Protein AF-A0AAD7CHC2-F1 (afdb_monomer_lite)

Foldseek 3Di:
DDPCPVVVVVVVVVVVVVVVCVVCVVVVVVVVVVVVVVVVVVVVVVVVVVCVVVVPCVVVLVVQVVVCVVP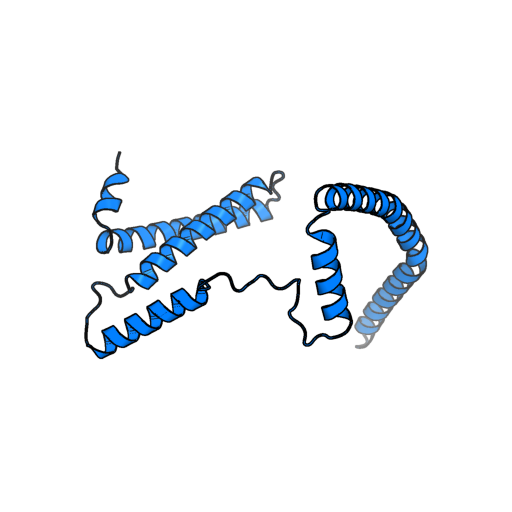VVGPDPPDDDPDPDDPVNVVVVVVVVVVVCVVVVPDDPDPAHPVNLVVLVVVLVVLVVVLVVLVVVCPDDDPVSVVVSVVSVVVSVVSVVVSLVVCCVVPVVVNVVVPD

pLDDT: mean 85.6, std 10.92, range [31.09, 97.06]

Organism: Mycena rosella (NCBI:txid1033263)

Structure (mmCIF, N/CA/C/O backbone):
data_AF-A0AAD7CHC2-F1
#
_entry.id   AF-A0AAD7CHC2-F1
#
loop_
_atom_site.group_PDB
_atom_site.id
_atom_site.type_symbol
_atom_site.label_atom_id
_atom_site.label_alt_id
_atom_site.label_comp_id
_atom_site.label_asym_id
_atom_site.label_entity_id
_atom_site.label_seq_id
_atom_site.pdbx_PDB_ins_code
_atom_site.Cartn_x
_atom_site.Cartn_y
_atom_site.Cartn_z
_atom_site.occupancy
_atom_site.B_iso_or_equiv
_atom_site.auth_seq_id
_atom_site.auth_comp_id
_atom_site.auth_asym_id
_atom_site.auth_atom_id
_atom_site.pdbx_PDB_model_num
ATOM 1 N N . MET A 1 1 ? -22.789 31.981 -34.565 1.00 59.47 1 MET A N 1
ATOM 2 C CA . MET A 1 1 ? -22.159 30.993 -33.664 1.00 59.47 1 MET A CA 1
ATOM 3 C C . MET A 1 1 ? -22.957 29.710 -33.809 1.00 59.47 1 MET A C 1
ATOM 5 O O . MET A 1 1 ? -24.000 29.596 -33.178 1.00 59.47 1 MET A O 1
ATOM 9 N N . GLU A 1 2 ? -22.558 28.824 -34.725 1.00 65.19 2 GLU A N 1
ATOM 10 C CA . GLU A 1 2 ? -23.285 27.568 -34.942 1.00 65.19 2 GLU A CA 1
ATOM 11 C C . GLU A 1 2 ? -23.021 26.582 -33.787 1.00 65.19 2 GLU A C 1
ATOM 13 O O . GLU A 1 2 ? -21.883 26.506 -33.313 1.00 65.19 2 GLU A O 1
ATOM 18 N N . PRO A 1 3 ? -24.033 25.830 -33.314 1.00 71.50 3 PRO A N 1
ATOM 19 C CA . PRO A 1 3 ? -23.918 24.941 -32.152 1.00 71.50 3 PRO A CA 1
ATOM 20 C C . PRO A 1 3 ? -22.823 23.860 -32.243 1.00 71.50 3 PRO A C 1
ATOM 22 O O . PRO A 1 3 ? -22.384 23.372 -31.204 1.00 71.50 3 PRO A O 1
ATOM 25 N N . GLY A 1 4 ? -22.355 23.512 -33.449 1.00 77.88 4 GLY A N 1
ATOM 26 C CA . GLY A 1 4 ? -21.313 22.498 -33.682 1.00 77.88 4 GLY A CA 1
ATOM 27 C C . GLY A 1 4 ? -19.870 22.984 -33.489 1.00 77.88 4 GLY A C 1
ATOM 28 O O . GLY A 1 4 ? -19.002 22.197 -33.131 1.00 77.88 4 GLY A O 1
ATOM 29 N N . SER A 1 5 ? -19.611 24.294 -33.581 1.00 81.56 5 SER A N 1
ATOM 30 C CA . SER A 1 5 ? -18.240 24.838 -33.631 1.00 81.56 5 SER A CA 1
ATOM 31 C C . SER A 1 5 ? -17.393 24.537 -32.383 1.00 81.56 5 SER A C 1
ATOM 33 O O . SER A 1 5 ? -16.173 24.391 -32.462 1.00 81.56 5 SER A O 1
ATOM 35 N N . ARG A 1 6 ? -18.023 24.407 -31.208 1.00 87.12 6 ARG A N 1
ATOM 36 C CA . ARG A 1 6 ? -17.328 23.992 -29.975 1.00 87.12 6 ARG A CA 1
ATOM 37 C C . ARG A 1 6 ? -16.940 22.516 -29.978 1.00 87.12 6 ARG A C 1
ATOM 39 O O . ARG A 1 6 ? -15.951 22.158 -29.352 1.00 87.12 6 ARG A O 1
ATOM 46 N N . HIS A 1 7 ? -17.747 21.668 -30.604 1.00 86.94 7 HIS A N 1
ATOM 47 C CA . HIS A 1 7 ? -17.472 20.241 -30.678 1.00 86.94 7 HIS A CA 1
ATOM 48 C C . HIS A 1 7 ? -16.333 19.982 -31.663 1.00 86.94 7 HIS A C 1
ATOM 50 O O . HIS A 1 7 ? -15.357 19.341 -31.288 1.00 86.94 7 HIS A O 1
ATOM 56 N N . ASP A 1 8 ? -16.401 20.605 -32.841 1.00 89.56 8 ASP A N 1
ATOM 57 C CA . ASP A 1 8 ? -15.380 20.479 -33.885 1.00 89.56 8 ASP A CA 1
ATOM 58 C C . ASP A 1 8 ? -14.008 20.967 -33.395 1.00 89.56 8 ASP A C 1
ATOM 60 O O . ASP A 1 8 ? -13.002 20.283 -33.547 1.00 89.56 8 ASP A O 1
ATOM 64 N N . THR A 1 9 ? -13.962 22.107 -32.693 1.00 89.75 9 THR A N 1
ATOM 65 C CA . THR A 1 9 ? -12.700 22.617 -32.122 1.00 89.75 9 THR A CA 1
ATOM 66 C C . THR A 1 9 ? -12.093 21.687 -31.071 1.00 89.75 9 THR A C 1
ATOM 68 O O . THR A 1 9 ? -10.871 21.548 -31.007 1.00 89.75 9 THR A O 1
ATOM 71 N N . LEU A 1 10 ? -12.912 21.042 -30.235 1.00 92.62 10 LEU A N 1
ATOM 72 C CA . LEU A 1 10 ? -12.415 20.061 -29.267 1.00 92.62 10 LEU A CA 1
ATOM 73 C C . LEU A 1 10 ? -11.906 18.795 -29.960 1.00 92.62 10 LEU A C 1
ATOM 75 O O . LEU A 1 10 ? -10.847 18.292 -29.579 1.00 92.62 10 LEU A O 1
ATOM 79 N N . ASP A 1 11 ? -12.621 18.318 -30.977 1.00 94.06 11 ASP A N 1
ATOM 80 C CA . ASP A 1 11 ? -12.240 17.128 -31.734 1.00 94.06 11 ASP A CA 1
ATOM 81 C C . ASP A 1 11 ? -10.932 17.338 -32.507 1.00 94.06 11 ASP A C 1
ATOM 83 O O . ASP A 1 11 ? -10.028 16.505 -32.423 1.00 94.06 11 ASP A O 1
ATOM 87 N N . ASP A 1 12 ? -10.751 18.500 -33.139 1.00 93.56 12 ASP A N 1
ATOM 88 C CA . ASP A 1 12 ? -9.502 18.875 -33.808 1.00 93.56 12 ASP A CA 1
ATOM 89 C C . ASP A 1 12 ? -8.316 18.892 -32.833 1.00 93.56 12 ASP A C 1
ATOM 91 O O . ASP A 1 12 ? -7.239 18.355 -33.119 1.00 93.56 12 ASP A O 1
ATOM 95 N N . HIS A 1 13 ? -8.504 19.467 -31.640 1.00 94.44 13 HIS A N 1
ATOM 96 C CA . HIS A 1 13 ? -7.467 19.495 -30.610 1.00 94.44 13 HIS A CA 1
ATOM 97 C C . HIS A 1 13 ? -7.109 18.093 -30.101 1.00 94.44 13 HIS A C 1
ATOM 99 O O . HIS A 1 13 ? -5.924 17.783 -29.927 1.00 94.44 13 HIS A O 1
ATOM 105 N N . TRP A 1 14 ? -8.100 17.232 -29.862 1.00 95.25 14 TRP A N 1
ATOM 106 C CA . TRP A 1 14 ? -7.862 15.857 -29.423 1.00 95.25 14 TRP A CA 1
ATOM 107 C C . TRP A 1 14 ? -7.216 15.010 -30.516 1.00 95.25 14 TRP A C 1
ATOM 109 O O . TRP A 1 14 ? -6.254 14.290 -30.237 1.00 95.25 14 TRP A O 1
ATOM 119 N N . SER A 1 15 ? -7.679 15.145 -31.755 1.00 94.69 15 SER A N 1
ATOM 120 C CA . SER A 1 15 ? -7.124 14.474 -32.929 1.00 94.69 15 SER A CA 1
ATOM 121 C C . SER A 1 15 ? -5.671 14.876 -33.166 1.00 94.69 15 SER A C 1
ATOM 123 O O . SER A 1 15 ? -4.807 14.005 -33.308 1.00 94.69 15 SER A O 1
ATOM 125 N N . HIS A 1 16 ? -5.353 16.172 -33.087 1.00 94.81 16 HIS A N 1
ATOM 126 C CA . HIS A 1 16 ? -3.976 16.657 -33.168 1.00 94.81 16 HIS A CA 1
ATOM 127 C C . HIS A 1 16 ? -3.099 16.083 -32.049 1.00 94.81 16 HIS A C 1
ATOM 129 O O . HIS A 1 16 ? -1.990 15.605 -32.303 1.00 94.81 16 HIS A O 1
ATOM 135 N N . TRP A 1 17 ? -3.595 16.073 -30.809 1.00 94.25 17 TRP A N 1
ATOM 136 C CA . TRP A 1 17 ? -2.835 15.541 -29.680 1.00 94.25 17 TRP A CA 1
ATOM 137 C C . TRP A 1 17 ? -2.592 14.030 -29.802 1.00 94.25 17 TRP A C 1
ATOM 139 O O . TRP A 1 17 ? -1.499 13.546 -29.498 1.00 94.25 17 TRP A O 1
ATOM 149 N N . ASN A 1 18 ? -3.580 13.275 -30.282 1.00 95.00 18 ASN A N 1
ATOM 150 C CA . ASN A 1 18 ? -3.446 11.843 -30.540 1.00 95.00 18 ASN A CA 1
ATOM 151 C C . ASN A 1 18 ? -2.438 11.567 -31.658 1.00 95.00 18 ASN A C 1
ATOM 153 O O . ASN A 1 18 ? -1.574 10.702 -31.500 1.00 95.00 18 ASN A O 1
ATOM 157 N N . TRP A 1 19 ? -2.481 12.344 -32.742 1.00 94.88 19 TRP A N 1
ATOM 158 C CA . TRP A 1 19 ? -1.502 12.254 -33.821 1.00 94.88 19 TRP A CA 1
ATOM 159 C C . TRP A 1 19 ? -0.080 12.549 -33.326 1.00 94.88 19 TRP A C 1
ATOM 161 O O . TRP A 1 19 ? 0.833 11.763 -33.577 1.00 94.88 19 TRP A O 1
ATOM 171 N N . GLN A 1 20 ? 0.112 13.602 -32.525 1.00 94.88 20 GLN A N 1
ATOM 172 C CA . GLN A 1 20 ? 1.410 13.903 -31.912 1.00 94.88 20 GLN A CA 1
ATOM 173 C C . GLN A 1 20 ? 1.911 12.773 -31.002 1.00 94.88 20 GLN A C 1
ATOM 175 O O . GLN A 1 20 ? 3.097 12.440 -31.035 1.00 94.88 20 GLN A O 1
ATOM 180 N N . LYS A 1 21 ? 1.028 12.154 -30.203 1.00 92.62 21 LYS A N 1
ATOM 181 C CA . LYS A 1 21 ? 1.385 10.983 -29.382 1.00 92.62 21 LYS A CA 1
ATOM 182 C C . LYS A 1 21 ? 1.826 9.810 -30.250 1.00 92.62 21 LYS A C 1
ATOM 184 O O . LYS A 1 21 ? 2.814 9.165 -29.913 1.00 92.62 21 LYS A O 1
ATOM 189 N N . LEU A 1 22 ? 1.120 9.549 -31.351 1.00 94.62 22 LEU A N 1
ATOM 190 C CA . LEU A 1 22 ? 1.419 8.450 -32.266 1.00 94.62 22 LEU A CA 1
ATOM 191 C C . LEU A 1 22 ? 2.763 8.661 -32.972 1.00 94.62 22 LEU A C 1
ATOM 193 O O . LEU A 1 22 ? 3.610 7.770 -32.948 1.00 94.62 22 LEU A O 1
ATOM 197 N N . VAL A 1 23 ? 3.008 9.856 -33.514 1.00 94.75 23 VAL A N 1
ATOM 198 C CA . VAL A 1 23 ? 4.287 10.206 -34.156 1.00 94.75 23 VAL A CA 1
ATOM 199 C C . VAL A 1 23 ? 5.438 10.207 -33.138 1.00 94.75 23 VAL A C 1
ATOM 201 O O . VAL A 1 23 ? 6.530 9.715 -33.419 1.00 94.75 23 VAL A O 1
ATOM 204 N N . GLY A 1 24 ? 5.197 10.699 -31.920 1.00 94.50 24 GLY A N 1
ATOM 205 C CA . GLY A 1 24 ? 6.182 10.711 -30.835 1.00 94.50 24 GLY A CA 1
ATOM 206 C C . GLY A 1 24 ? 6.450 9.342 -30.197 1.00 94.50 24 GLY A C 1
ATOM 207 O O . GLY A 1 24 ? 7.448 9.184 -29.485 1.00 94.50 24 GLY A O 1
ATOM 208 N N . LEU A 1 25 ? 5.599 8.341 -30.451 1.00 95.38 25 LEU A N 1
ATOM 209 C CA . LEU A 1 25 ? 5.647 7.043 -29.779 1.00 95.38 25 LEU A CA 1
ATOM 210 C C . LEU A 1 25 ? 6.973 6.317 -30.019 1.00 95.38 25 LEU A C 1
ATOM 212 O O . LEU A 1 25 ? 7.543 5.774 -29.077 1.00 95.38 25 LEU A O 1
ATOM 216 N N . GLY A 1 26 ? 7.511 6.353 -31.241 1.00 95.56 26 GLY A N 1
ATOM 217 C CA . GLY A 1 26 ? 8.781 5.694 -31.567 1.00 95.56 26 GLY A CA 1
ATOM 218 C C . GLY A 1 26 ? 9.961 6.244 -30.758 1.00 95.56 26 GLY A C 1
ATOM 219 O O . GLY A 1 26 ? 10.726 5.482 -30.163 1.00 95.56 26 GLY A O 1
ATOM 220 N N . MET A 1 27 ? 10.076 7.572 -30.658 1.00 94.94 27 MET A N 1
ATOM 221 C CA . MET A 1 27 ? 11.116 8.222 -29.848 1.00 94.94 27 MET A CA 1
ATOM 222 C C . MET A 1 27 ? 10.934 7.939 -28.355 1.00 94.94 27 MET A C 1
ATOM 224 O O . MET A 1 27 ? 11.910 7.668 -27.650 1.00 94.94 27 MET A O 1
ATOM 228 N N . LEU A 1 28 ? 9.687 7.958 -27.874 1.00 95.06 28 LEU A N 1
ATOM 229 C CA . LEU A 1 28 ? 9.359 7.628 -26.491 1.00 95.06 28 LEU A CA 1
ATOM 230 C C . LEU A 1 28 ? 9.743 6.182 -26.153 1.00 95.06 28 LEU A C 1
ATOM 232 O O . LEU A 1 28 ? 10.388 5.949 -25.130 1.00 95.06 28 LEU A O 1
ATOM 236 N N . LEU A 1 29 ? 9.377 5.221 -27.004 1.00 96.25 29 LEU A N 1
ATOM 237 C CA . LEU A 1 29 ? 9.704 3.808 -26.824 1.00 96.25 29 LEU A CA 1
ATOM 238 C C . LEU A 1 29 ? 11.212 3.573 -26.881 1.00 96.25 29 LEU A C 1
ATOM 240 O O . LEU A 1 29 ? 11.732 2.871 -26.021 1.00 96.25 29 LEU A O 1
ATOM 244 N N . LYS A 1 30 ? 11.934 4.222 -27.805 1.00 96.56 30 LYS A N 1
ATOM 245 C CA . LYS A 1 30 ? 13.403 4.169 -27.847 1.00 96.56 30 LYS A CA 1
ATOM 246 C C . LYS A 1 30 ? 14.015 4.656 -26.534 1.00 96.56 30 LYS A C 1
ATOM 248 O O . LYS A 1 30 ? 14.857 3.971 -25.964 1.00 96.56 30 LYS A O 1
ATOM 253 N N . LYS A 1 31 ? 13.575 5.809 -26.022 1.00 96.31 31 LYS A N 1
ATOM 254 C CA . LYS A 1 31 ? 14.057 6.348 -24.740 1.00 96.31 31 LYS A CA 1
ATOM 255 C C . LYS A 1 31 ? 13.754 5.400 -23.578 1.00 96.31 31 LYS A C 1
ATOM 257 O O . LYS A 1 31 ? 14.622 5.145 -22.751 1.00 96.31 31 LYS A O 1
ATOM 262 N N . ARG A 1 32 ? 12.535 4.855 -23.523 1.00 97.00 32 ARG A N 1
ATOM 263 C CA . ARG A 1 32 ? 12.136 3.884 -22.492 1.00 97.00 32 ARG A CA 1
ATOM 264 C C . ARG A 1 32 ? 12.954 2.601 -22.572 1.00 97.00 32 ARG A C 1
ATOM 266 O O . ARG A 1 32 ? 13.371 2.117 -21.532 1.00 97.00 32 ARG A O 1
ATOM 273 N N . LEU A 1 33 ? 13.226 2.094 -23.772 1.00 96.69 33 LEU A N 1
ATOM 274 C CA . LEU A 1 33 ? 14.059 0.912 -23.974 1.00 96.69 33 LEU A CA 1
ATOM 275 C C . LEU A 1 33 ? 15.492 1.153 -23.489 1.00 96.69 33 LEU A C 1
ATOM 277 O O . LEU A 1 33 ? 16.024 0.336 -22.746 1.00 96.69 33 LEU A O 1
ATOM 281 N N . LEU A 1 34 ? 16.090 2.292 -23.853 1.00 97.00 34 LEU A N 1
ATOM 282 C CA . LEU A 1 34 ? 17.438 2.653 -23.408 1.00 97.00 34 LEU A CA 1
ATOM 283 C C . LEU A 1 34 ? 17.545 2.766 -21.884 1.00 97.00 34 LEU A C 1
ATOM 285 O O . LEU A 1 34 ? 18.576 2.402 -21.336 1.00 97.00 34 LEU A O 1
ATOM 289 N N . ASN A 1 35 ? 16.483 3.205 -21.205 1.00 95.69 35 ASN A N 1
ATOM 290 C CA . ASN A 1 35 ? 16.427 3.222 -19.743 1.00 95.69 35 ASN A CA 1
ATOM 291 C C . ASN A 1 35 ? 16.128 1.837 -19.147 1.00 95.69 35 ASN A C 1
ATOM 293 O O . ASN A 1 35 ? 16.647 1.495 -18.093 1.00 95.69 35 ASN A O 1
ATOM 297 N N . ALA A 1 36 ? 15.304 1.024 -19.808 1.00 97.06 36 ALA A N 1
ATOM 298 C CA . ALA A 1 36 ? 14.924 -0.297 -19.316 1.00 97.06 36 ALA A CA 1
ATOM 299 C C . ALA A 1 36 ? 16.083 -1.303 -19.365 1.00 97.06 36 ALA A C 1
ATOM 301 O O . ALA A 1 36 ? 16.123 -2.215 -18.549 1.00 97.06 36 ALA A O 1
ATOM 302 N N . ILE A 1 37 ? 17.026 -1.153 -20.302 1.00 96.81 37 ILE A N 1
ATOM 303 C CA . ILE A 1 37 ? 18.204 -2.029 -20.411 1.00 96.81 37 ILE A CA 1
ATOM 304 C C . ILE A 1 37 ? 19.076 -2.004 -19.138 1.00 96.81 37 ILE A C 1
ATOM 306 O O . ILE A 1 37 ? 19.284 -3.078 -18.570 1.00 96.81 37 ILE A O 1
ATOM 310 N N . PRO A 1 38 ? 19.586 -0.849 -18.661 1.00 96.94 38 PRO A N 1
ATOM 311 C CA . PRO A 1 38 ? 20.398 -0.806 -17.447 1.00 96.94 38 PRO A CA 1
ATOM 312 C C . PRO A 1 38 ? 19.597 -1.218 -16.208 1.00 96.94 38 PRO A C 1
ATOM 314 O O . PRO A 1 38 ? 20.103 -1.993 -15.403 1.00 96.94 38 PRO A O 1
ATOM 317 N N . GLU A 1 39 ? 18.334 -0.796 -16.095 1.00 95.56 39 GLU A N 1
ATOM 318 C CA . GLU A 1 39 ? 17.452 -1.187 -14.984 1.00 95.56 39 GLU A CA 1
ATOM 319 C C . GLU A 1 39 ? 17.224 -2.704 -14.936 1.00 95.56 39 GLU A C 1
ATOM 321 O O . GLU A 1 39 ? 17.319 -3.319 -13.876 1.00 95.56 39 GLU A O 1
ATOM 326 N N . ARG A 1 40 ? 16.998 -3.345 -16.091 1.00 96.31 40 ARG A N 1
ATOM 327 C CA . ARG A 1 40 ? 16.887 -4.807 -16.191 1.00 96.31 40 ARG A CA 1
ATOM 328 C C . ARG A 1 40 ? 18.167 -5.489 -15.722 1.00 96.31 40 ARG A C 1
ATOM 330 O O . ARG A 1 40 ? 18.081 -6.501 -15.033 1.00 96.31 40 ARG A O 1
ATOM 337 N N . ASN A 1 41 ? 19.332 -4.986 -16.128 1.00 96.44 41 ASN A N 1
ATOM 338 C CA . ASN A 1 41 ? 20.611 -5.577 -15.735 1.00 96.44 41 ASN A CA 1
ATOM 339 C C . ASN A 1 41 ? 20.807 -5.473 -14.220 1.00 96.44 41 ASN A C 1
ATOM 341 O O . ASN A 1 41 ? 21.052 -6.490 -13.581 1.00 96.44 41 ASN A O 1
ATOM 345 N N . TYR A 1 42 ? 20.567 -4.291 -13.648 1.00 96.06 42 TYR A N 1
ATOM 346 C CA . TYR A 1 42 ? 20.623 -4.066 -12.205 1.00 96.06 42 TYR A CA 1
ATOM 347 C C . TYR A 1 42 ? 19.670 -4.992 -11.433 1.00 96.06 42 TYR A C 1
ATOM 349 O O . TYR A 1 42 ? 20.075 -5.672 -10.492 1.00 96.06 42 TYR A O 1
ATOM 357 N N . GLN A 1 43 ? 18.408 -5.088 -11.864 1.00 95.44 43 GLN A N 1
ATOM 358 C CA . GLN A 1 43 ? 17.425 -5.981 -11.243 1.00 95.44 43 GLN A CA 1
ATOM 359 C C . GLN 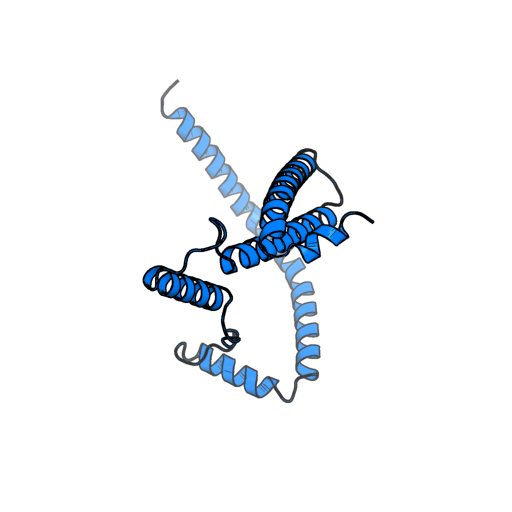A 1 43 ? 17.818 -7.455 -11.370 1.00 95.44 43 GLN A C 1
ATOM 361 O O . GLN A 1 43 ? 17.609 -8.231 -10.439 1.00 95.44 43 GLN A O 1
ATOM 366 N N . LYS A 1 44 ? 18.392 -7.854 -12.511 1.00 96.12 44 LYS A N 1
ATOM 367 C CA . LYS A 1 44 ? 18.847 -9.227 -12.738 1.00 96.12 44 LYS A CA 1
ATOM 368 C C . LYS A 1 44 ? 20.016 -9.584 -11.823 1.00 96.12 44 LYS A C 1
ATOM 370 O O . LYS A 1 44 ? 19.999 -10.670 -11.254 1.00 96.12 44 LYS A O 1
ATOM 375 N N . GLU A 1 45 ? 20.988 -8.690 -11.672 1.00 95.50 45 GLU A N 1
ATOM 376 C CA . GLU A 1 45 ? 22.116 -8.866 -10.750 1.00 95.50 45 GLU A CA 1
ATOM 377 C C . GLU A 1 45 ? 21.621 -8.971 -9.304 1.00 95.50 45 GLU A C 1
ATOM 379 O O . GLU A 1 45 ? 21.906 -9.958 -8.630 1.00 95.50 45 GLU A O 1
ATOM 384 N N . ALA A 1 46 ? 20.776 -8.034 -8.862 1.00 94.06 46 ALA A N 1
ATOM 385 C CA . ALA A 1 46 ? 20.182 -8.068 -7.526 1.00 94.06 46 ALA A CA 1
ATOM 386 C C . ALA A 1 46 ? 19.400 -9.370 -7.264 1.00 94.06 46 ALA A C 1
ATOM 388 O O . ALA A 1 46 ? 19.503 -9.960 -6.187 1.00 94.06 46 ALA A O 1
ATOM 389 N N . PHE A 1 47 ? 18.648 -9.853 -8.258 1.00 91.50 47 PHE A N 1
ATOM 390 C CA . PHE A 1 47 ? 17.920 -11.117 -8.167 1.00 91.50 47 PHE A CA 1
ATOM 391 C C . PHE A 1 47 ? 18.853 -12.331 -8.086 1.00 91.50 47 PHE A C 1
ATOM 393 O O . PHE A 1 47 ? 18.571 -13.270 -7.339 1.00 91.50 47 PHE A O 1
ATOM 400 N N . GLN A 1 48 ? 19.962 -12.329 -8.830 1.00 93.12 48 GLN A N 1
ATOM 401 C CA . GLN A 1 48 ? 20.968 -13.391 -8.768 1.00 93.12 48 GLN A CA 1
ATOM 402 C C . GLN A 1 48 ? 21.616 -13.450 -7.386 1.00 93.12 48 GLN A C 1
ATOM 404 O O . GLN A 1 48 ? 21.556 -14.505 -6.757 1.00 93.12 48 GLN A O 1
ATOM 409 N N . THR A 1 49 ? 22.098 -12.319 -6.862 1.00 93.62 49 THR A N 1
ATOM 410 C CA . THR A 1 49 ? 22.661 -12.241 -5.504 1.00 93.62 49 THR A CA 1
ATOM 411 C C . THR A 1 49 ? 21.655 -12.721 -4.457 1.00 93.62 49 THR A C 1
ATOM 413 O O . THR A 1 49 ? 21.983 -13.535 -3.598 1.00 93.62 49 THR A O 1
ATOM 416 N N . PHE A 1 50 ? 20.391 -12.295 -4.547 1.00 90.50 50 PHE A N 1
ATOM 417 C CA . PHE A 1 50 ? 19.346 -12.762 -3.631 1.00 90.50 50 PHE A CA 1
ATOM 418 C C . PHE A 1 50 ? 19.118 -14.280 -3.713 1.00 90.50 50 PHE A C 1
ATOM 420 O O . PHE A 1 50 ? 18.970 -14.946 -2.689 1.00 90.50 50 PHE A O 1
ATOM 427 N N . THR A 1 51 ? 19.117 -14.836 -4.927 1.00 91.50 51 THR A N 1
ATOM 428 C CA . THR A 1 51 ? 18.928 -16.274 -5.164 1.00 91.50 51 THR A CA 1
ATOM 429 C C . THR A 1 51 ? 20.084 -17.096 -4.588 1.00 91.50 51 THR A C 1
ATOM 431 O O . THR A 1 51 ? 19.844 -18.143 -3.991 1.00 91.50 51 THR A O 1
ATOM 434 N N . GLU A 1 52 ? 21.323 -16.619 -4.727 1.00 91.88 52 GLU A N 1
ATOM 435 C CA . GLU A 1 52 ? 22.525 -17.261 -4.175 1.00 91.88 52 GLU A CA 1
ATOM 436 C C . GLU A 1 52 ? 22.489 -17.346 -2.644 1.00 91.88 52 GLU A C 1
ATOM 438 O O . GLU A 1 52 ? 22.918 -18.341 -2.065 1.00 91.88 52 GLU A O 1
ATOM 443 N N . HIS A 1 53 ? 21.913 -16.346 -1.975 1.00 90.75 53 HIS A N 1
ATOM 444 C CA . HIS A 1 53 ? 21.747 -16.358 -0.520 1.00 90.75 53 HIS A CA 1
ATOM 445 C C . HIS A 1 53 ? 20.559 -17.204 -0.024 1.00 90.75 53 HIS A C 1
ATOM 447 O O . HIS A 1 53 ? 20.413 -17.381 1.182 1.00 90.75 53 HIS A O 1
ATOM 453 N N . GLN A 1 54 ? 19.699 -17.714 -0.914 1.00 87.75 54 GLN A N 1
ATOM 454 C CA . GLN A 1 54 ? 18.446 -18.410 -0.566 1.00 87.75 54 GLN A CA 1
ATOM 455 C C . GLN A 1 54 ? 18.326 -19.801 -1.212 1.00 87.75 54 GLN A C 1
ATOM 457 O O . GLN A 1 54 ? 17.219 -20.296 -1.433 1.00 87.75 54 GLN A O 1
ATOM 462 N N . LEU A 1 55 ? 19.455 -20.452 -1.511 1.00 85.94 55 LEU A N 1
ATOM 463 C CA . LEU A 1 55 ? 19.509 -21.718 -2.258 1.00 85.94 55 LEU A CA 1
ATOM 464 C C . LEU A 1 55 ? 18.612 -22.831 -1.692 1.00 85.94 55 LEU A C 1
ATOM 466 O O . LEU A 1 55 ? 18.071 -23.614 -2.468 1.00 85.94 55 LEU A O 1
ATOM 470 N N . GLU A 1 56 ? 18.416 -22.876 -0.374 1.00 88.88 56 GLU A N 1
ATOM 471 C CA . GLU A 1 56 ? 17.551 -23.863 0.286 1.00 88.88 56 GLU A CA 1
ATOM 472 C C . GLU A 1 56 ? 16.059 -23.651 -0.032 1.00 88.88 56 GLU A C 1
ATOM 474 O O . GLU A 1 56 ? 15.330 -24.609 -0.283 1.00 88.88 56 GLU A O 1
ATOM 479 N N . ASN A 1 57 ? 15.606 -22.394 -0.091 1.00 88.81 57 ASN A N 1
ATOM 480 C CA . ASN A 1 57 ? 14.187 -22.038 -0.226 1.00 88.81 57 ASN A CA 1
ATOM 481 C C . ASN A 1 57 ? 13.745 -21.830 -1.684 1.00 88.81 57 ASN A C 1
ATOM 483 O O . ASN A 1 57 ? 12.593 -22.083 -2.044 1.00 88.81 57 ASN A O 1
ATOM 487 N N . VAL A 1 58 ? 14.668 -21.404 -2.551 1.00 89.19 58 VAL A N 1
ATOM 488 C CA . VAL A 1 58 ? 14.433 -21.159 -3.984 1.00 89.19 58 VAL A CA 1
ATOM 489 C C . VAL A 1 58 ? 13.738 -22.316 -4.722 1.00 89.19 58 VAL A C 1
ATOM 491 O O . VAL A 1 58 ? 12.814 -22.027 -5.491 1.00 89.19 58 VAL A O 1
ATOM 494 N N . PRO A 1 59 ? 14.127 -23.602 -4.569 1.00 90.94 59 PRO A N 1
ATOM 495 C CA . PRO A 1 59 ? 13.453 -24.689 -5.280 1.00 90.94 59 PRO A CA 1
ATOM 496 C C . PRO A 1 59 ? 11.992 -24.846 -4.845 1.00 90.94 59 PRO A C 1
ATOM 498 O O . PRO A 1 59 ? 11.127 -25.029 -5.704 1.00 90.94 59 PRO A O 1
ATOM 501 N N . ALA A 1 60 ? 11.704 -24.703 -3.548 1.00 91.38 60 ALA A N 1
ATOM 502 C CA . ALA A 1 60 ? 10.347 -24.775 -3.015 1.00 91.38 60 ALA A CA 1
ATOM 503 C C . ALA A 1 60 ? 9.478 -23.627 -3.549 1.00 91.38 60 ALA A C 1
ATOM 505 O O . ALA A 1 60 ? 8.398 -23.870 -4.084 1.00 91.38 60 ALA A O 1
ATOM 506 N N . TRP A 1 61 ? 9.974 -22.386 -3.506 1.00 89.94 61 TRP A N 1
ATOM 507 C CA . TRP A 1 61 ? 9.241 -21.227 -4.027 1.00 89.94 61 TRP A CA 1
ATOM 508 C C . TRP A 1 61 ? 8.975 -21.329 -5.530 1.00 89.94 61 TRP A C 1
ATOM 510 O O . TRP A 1 61 ? 7.857 -21.083 -5.977 1.00 89.94 61 TRP A O 1
ATOM 520 N N . LYS A 1 62 ? 9.967 -21.754 -6.325 1.00 89.94 62 LYS A N 1
ATOM 521 C CA . LYS A 1 62 ? 9.782 -21.973 -7.770 1.00 89.94 62 LYS A CA 1
ATOM 522 C C . LYS A 1 62 ? 8.736 -23.049 -8.061 1.00 89.94 62 LYS A C 1
ATOM 524 O O . LYS A 1 62 ? 8.008 -22.917 -9.041 1.00 89.94 62 LYS A O 1
ATOM 529 N N . ALA A 1 63 ? 8.668 -24.101 -7.246 1.00 91.06 63 ALA A N 1
ATOM 530 C CA . ALA A 1 63 ? 7.650 -25.136 -7.386 1.00 91.06 63 ALA A CA 1
ATOM 531 C C . ALA A 1 63 ? 6.247 -24.599 -7.061 1.00 91.06 63 ALA A C 1
ATOM 533 O O . ALA A 1 63 ? 5.326 -24.841 -7.835 1.00 91.06 63 ALA A O 1
ATOM 534 N N . MET A 1 64 ? 6.102 -23.816 -5.985 1.00 88.75 64 MET A N 1
ATOM 535 C CA . MET A 1 64 ? 4.826 -23.184 -5.615 1.00 88.75 64 MET A CA 1
ATOM 536 C C . MET A 1 64 ? 4.316 -22.235 -6.707 1.00 88.75 64 MET A C 1
ATOM 538 O O . MET A 1 64 ? 3.157 -22.327 -7.100 1.00 88.75 64 MET A O 1
ATOM 542 N N . VAL A 1 65 ? 5.187 -21.372 -7.247 1.00 90.19 65 VAL A N 1
ATOM 543 C CA . VAL A 1 65 ? 4.820 -20.439 -8.328 1.00 90.19 65 VAL A CA 1
ATOM 544 C C . VAL A 1 65 ? 4.384 -21.193 -9.580 1.00 90.19 65 VAL A C 1
ATOM 546 O O . VAL A 1 65 ? 3.322 -20.905 -10.115 1.00 90.19 65 VAL A O 1
ATOM 549 N N . LYS A 1 66 ? 5.140 -22.210 -10.011 1.00 90.75 66 LYS A N 1
ATOM 550 C CA . LYS A 1 66 ? 4.760 -23.024 -11.177 1.00 90.75 66 LYS A CA 1
ATOM 551 C C . LYS A 1 66 ? 3.441 -23.767 -10.974 1.00 90.75 66 LYS A C 1
ATOM 553 O O . LYS A 1 66 ? 2.657 -23.860 -11.910 1.00 90.75 66 LYS A O 1
ATOM 558 N N . ALA A 1 67 ? 3.202 -24.310 -9.779 1.00 90.25 67 ALA A N 1
ATOM 559 C CA . ALA A 1 67 ? 1.950 -24.995 -9.470 1.00 90.25 67 ALA A CA 1
ATOM 560 C C . ALA A 1 67 ? 0.752 -24.041 -9.586 1.00 90.25 67 ALA A C 1
ATOM 562 O O . ALA A 1 67 ? -0.253 -24.405 -10.188 1.00 90.25 67 ALA A O 1
ATOM 563 N N . PHE A 1 68 ? 0.899 -22.811 -9.086 1.00 90.50 68 PHE A N 1
ATOM 564 C CA . PHE A 1 68 ? -0.124 -21.772 -9.178 1.00 90.50 68 PHE A CA 1
ATOM 565 C C . PHE A 1 68 ? -0.311 -21.215 -10.602 1.00 90.50 68 PHE A C 1
ATOM 567 O O . PHE A 1 68 ? -1.438 -20.992 -11.031 1.00 90.50 68 PHE A O 1
ATOM 574 N N . GLU A 1 69 ? 0.769 -21.021 -11.368 1.00 90.38 69 GLU A N 1
ATOM 575 C CA . GLU A 1 69 ? 0.695 -20.573 -12.770 1.00 90.38 69 GLU A CA 1
ATOM 576 C C . GLU A 1 69 ? 0.003 -21.602 -13.679 1.00 90.38 69 GLU A C 1
ATOM 578 O O . GLU A 1 69 ? -0.689 -21.223 -14.624 1.00 90.38 69 GLU A O 1
ATOM 583 N N . CYS A 1 70 ? 0.178 -22.897 -13.397 1.00 89.38 70 CYS A N 1
ATOM 584 C CA . CYS A 1 70 ? -0.504 -23.975 -14.112 1.00 89.38 70 CYS A CA 1
ATOM 585 C C . CYS A 1 70 ? -1.974 -24.130 -13.694 1.00 89.38 70 CYS A C 1
ATOM 587 O O . CYS A 1 70 ? -2.803 -24.496 -14.527 1.00 89.38 70 CYS A O 1
ATOM 589 N N . ASP A 1 71 ? -2.292 -23.890 -12.421 1.00 89.06 71 ASP A N 1
ATOM 590 C CA . ASP A 1 71 ? -3.627 -24.069 -11.858 1.00 89.06 71 ASP A CA 1
ATOM 591 C C . ASP A 1 71 ? -3.917 -23.012 -10.782 1.00 89.06 71 ASP A C 1
ATOM 593 O O . ASP A 1 71 ? -3.417 -23.069 -9.657 1.00 89.06 71 ASP A O 1
ATOM 597 N N . ALA A 1 72 ? -4.791 -22.062 -11.122 1.00 82.50 72 ALA A N 1
ATOM 598 C CA . ALA A 1 72 ? -5.181 -20.959 -10.247 1.00 82.50 72 ALA A CA 1
ATOM 599 C C . ALA A 1 72 ? -6.023 -21.392 -9.028 1.00 82.50 72 ALA A C 1
ATOM 601 O O . ALA A 1 72 ? -6.374 -20.548 -8.204 1.00 82.50 72 ALA A O 1
ATOM 602 N N . THR A 1 73 ? -6.373 -22.680 -8.906 1.00 84.25 73 THR A N 1
ATOM 603 C CA . THR A 1 73 ? -7.046 -23.227 -7.715 1.00 84.25 73 THR A CA 1
ATOM 604 C C . THR A 1 73 ? -6.076 -23.613 -6.593 1.00 84.25 73 THR A C 1
ATOM 606 O O . THR A 1 73 ? -6.500 -23.814 -5.453 1.00 84.25 73 THR A O 1
ATOM 609 N N . GLN A 1 74 ? -4.776 -23.693 -6.891 1.00 83.31 74 GLN A N 1
ATOM 610 C CA . GLN A 1 74 ? -3.719 -23.957 -5.915 1.00 83.31 74 GLN A CA 1
ATOM 611 C C . GLN A 1 74 ? -3.513 -22.764 -4.965 1.00 83.31 74 GLN A C 1
ATOM 613 O O . GLN A 1 74 ? -3.869 -21.632 -5.305 1.00 83.31 74 GLN A O 1
ATOM 618 N N . PRO A 1 75 ? -2.933 -22.977 -3.765 1.00 83.56 75 PRO A N 1
ATOM 619 C CA . PRO A 1 75 ? -2.682 -21.891 -2.824 1.00 83.56 75 PRO A CA 1
ATOM 620 C C . PRO A 1 75 ? -1.794 -20.822 -3.463 1.00 83.56 75 PRO A C 1
ATOM 622 O O . PRO A 1 75 ? -0.701 -21.115 -3.950 1.00 83.56 75 PRO A O 1
ATOM 625 N N . ASN A 1 76 ? -2.272 -19.579 -3.443 1.00 85.31 76 ASN A N 1
ATOM 626 C CA . ASN A 1 76 ? -1.586 -18.447 -4.042 1.00 85.31 76 ASN A CA 1
ATOM 627 C C . ASN A 1 76 ? -0.304 -18.120 -3.249 1.00 85.31 76 ASN A C 1
ATOM 629 O O . ASN A 1 76 ? -0.399 -17.674 -2.103 1.00 85.31 76 ASN A O 1
ATOM 633 N N . PRO A 1 77 ? 0.897 -18.285 -3.832 1.00 85.12 77 PRO A N 1
ATOM 634 C CA . PRO A 1 77 ? 2.156 -18.043 -3.128 1.00 85.12 77 PRO A CA 1
ATOM 635 C C . PRO A 1 77 ? 2.404 -16.558 -2.823 1.00 85.12 77 PRO A C 1
ATOM 637 O O . PRO A 1 77 ? 3.297 -16.236 -2.041 1.00 85.12 77 PRO A O 1
ATOM 640 N N . TYR A 1 78 ? 1.640 -15.653 -3.441 1.00 84.25 78 TYR A N 1
ATOM 641 C CA . TYR A 1 78 ? 1.725 -14.209 -3.219 1.00 84.25 78 TYR A CA 1
ATOM 642 C C . TYR A 1 78 ? 0.721 -13.699 -2.184 1.00 84.25 78 TYR A C 1
ATOM 644 O O . TYR A 1 78 ? 0.811 -12.544 -1.763 1.00 84.25 78 TYR A O 1
ATOM 652 N N . GLU A 1 79 ? -0.241 -14.527 -1.775 1.00 82.31 79 GLU A N 1
ATOM 653 C CA . GLU A 1 79 ? -1.122 -14.174 -0.672 1.00 82.31 79 GLU A CA 1
ATOM 654 C C . GLU A 1 79 ? -0.354 -14.260 0.639 1.00 82.31 79 GLU A C 1
ATOM 656 O O . GLU A 1 79 ? 0.259 -15.274 0.976 1.00 82.31 79 GLU A O 1
ATOM 661 N N . LEU A 1 80 ? -0.397 -13.168 1.401 1.00 77.00 80 LEU A N 1
ATOM 662 C CA . LEU A 1 80 ? 0.103 -13.192 2.763 1.00 77.00 80 LEU A CA 1
ATOM 663 C C . LEU A 1 80 ? -0.714 -14.228 3.545 1.00 77.00 80 LEU A C 1
ATOM 665 O O . LEU A 1 80 ? -1.949 -14.211 3.457 1.00 77.00 80 LEU A O 1
ATOM 669 N N . PRO A 1 81 ? -0.068 -15.109 4.331 1.00 74.94 81 PRO A N 1
ATOM 670 C CA . PRO A 1 81 ? -0.807 -15.976 5.233 1.00 74.94 81 PRO A CA 1
ATOM 671 C C . PRO A 1 81 ? -1.706 -15.092 6.098 1.00 74.94 81 PRO A C 1
ATOM 673 O O . PRO A 1 81 ? -1.283 -14.011 6.518 1.00 74.94 81 PRO A O 1
ATOM 676 N N . LYS A 1 82 ? -2.951 -15.523 6.340 1.00 69.06 82 LYS A N 1
ATOM 677 C CA . LYS A 1 82 ? -3.891 -14.795 7.203 1.00 69.06 82 LYS A CA 1
ATOM 678 C C . LYS A 1 82 ? -3.271 -14.668 8.595 1.00 69.06 82 LYS A C 1
ATOM 680 O O . LYS A 1 82 ? -3.329 -15.584 9.410 1.00 69.06 82 LYS A O 1
ATOM 685 N N . SER A 1 83 ? -2.599 -13.547 8.818 1.00 62.88 83 SER A N 1
ATOM 686 C CA . SER A 1 83 ? -1.878 -13.231 10.039 1.00 62.88 83 SER A CA 1
ATOM 687 C C . SER A 1 83 ? -2.900 -12.869 11.111 1.00 62.88 83 SER A C 1
ATOM 689 O O . SER A 1 83 ? -3.275 -11.707 11.235 1.00 62.88 83 SER A O 1
ATOM 691 N N . GLY A 1 84 ? -3.343 -13.868 11.874 1.00 75.38 84 GLY A N 1
ATOM 692 C CA . GLY A 1 84 ? -4.185 -13.677 13.056 1.00 75.38 84 GLY A CA 1
ATOM 693 C C . GLY A 1 84 ? -5.500 -12.939 12.788 1.00 75.38 84 GLY A C 1
ATOM 694 O O . GLY A 1 84 ? -6.037 -12.964 11.679 1.00 75.38 84 GLY A O 1
ATOM 695 N N . LEU A 1 85 ? -6.033 -12.305 13.836 1.00 77.81 85 LEU A N 1
ATOM 696 C CA . LEU A 1 85 ? -7.192 -11.427 13.711 1.00 77.81 85 LEU A CA 1
ATOM 697 C C . LEU A 1 85 ? -6.806 -10.156 12.960 1.00 77.81 85 LEU A C 1
ATOM 699 O O . LEU A 1 85 ? -5.873 -9.451 13.349 1.00 77.81 85 LEU A O 1
ATOM 703 N N . THR A 1 86 ? -7.568 -9.829 11.918 1.00 82.25 86 THR A N 1
ATOM 704 C CA . THR A 1 86 ? -7.457 -8.511 11.299 1.00 82.25 86 THR A CA 1
ATOM 705 C C . THR A 1 86 ? -8.005 -7.447 12.248 1.00 82.25 86 THR A C 1
ATOM 707 O O . THR A 1 86 ? -8.859 -7.725 13.090 1.00 82.25 86 THR A O 1
ATOM 710 N N . GLU A 1 87 ? -7.569 -6.196 12.091 1.00 80.94 87 GLU A N 1
ATOM 711 C CA . GLU A 1 87 ? -8.126 -5.076 12.859 1.00 80.94 87 GLU A CA 1
ATOM 712 C C . GLU A 1 87 ? -9.659 -4.998 12.724 1.00 80.94 87 GLU A C 1
ATOM 714 O O . GLU A 1 87 ? -10.367 -4.715 13.688 1.00 80.94 87 GLU A O 1
ATOM 719 N N . HIS A 1 88 ? -10.193 -5.314 11.542 1.00 82.25 88 HIS A N 1
ATOM 720 C CA . HIS A 1 88 ? -11.633 -5.363 11.302 1.00 82.25 88 HIS A CA 1
ATOM 721 C C . HIS A 1 88 ? -12.332 -6.490 12.064 1.00 82.25 88 HIS A C 1
ATOM 723 O O . HIS A 1 88 ? -13.453 -6.290 12.535 1.00 82.25 88 HIS A O 1
ATOM 729 N N . ASP A 1 89 ? -11.686 -7.647 12.209 1.00 85.94 89 ASP A N 1
ATOM 730 C CA . ASP A 1 89 ? -12.226 -8.751 13.002 1.00 85.94 89 ASP A CA 1
ATOM 731 C C . ASP A 1 89 ? -12.256 -8.386 14.490 1.00 85.94 89 ASP A C 1
ATOM 733 O O . ASP A 1 89 ? -13.266 -8.627 15.148 1.00 85.94 89 ASP A O 1
ATOM 737 N N . VAL A 1 90 ? -11.214 -7.717 14.999 1.00 85.12 90 VAL A N 1
ATOM 738 C CA . VAL A 1 90 ? -11.183 -7.205 16.383 1.00 85.12 90 VAL A CA 1
ATOM 739 C C . VAL A 1 90 ? -12.269 -6.146 16.602 1.00 85.12 90 VAL A C 1
ATOM 741 O O . VAL A 1 90 ? -13.024 -6.219 17.567 1.00 85.12 90 VAL A O 1
ATOM 744 N N . ARG A 1 91 ? -12.427 -5.194 15.671 1.00 84.75 91 ARG A N 1
ATOM 745 C CA . ARG A 1 91 ? -13.504 -4.186 15.725 1.00 84.75 91 ARG A CA 1
ATOM 746 C C . ARG A 1 91 ? -14.893 -4.834 15.730 1.00 84.75 91 ARG A C 1
ATOM 748 O O . ARG A 1 91 ? -15.786 -4.361 16.427 1.00 84.75 91 ARG A O 1
ATOM 755 N N . ARG A 1 92 ? -15.082 -5.922 14.973 1.00 86.38 92 ARG A N 1
ATOM 756 C CA . ARG A 1 92 ? -16.338 -6.688 14.966 1.00 86.38 92 ARG A CA 1
ATOM 757 C C . ARG A 1 92 ? -16.585 -7.380 16.304 1.00 86.38 92 ARG A C 1
ATOM 759 O O . ARG A 1 92 ? -17.726 -7.401 16.752 1.00 86.38 92 ARG A O 1
ATOM 766 N N . GLN A 1 93 ? -15.550 -7.943 16.927 1.00 87.75 93 GLN A N 1
ATOM 767 C CA . GLN A 1 93 ? -15.672 -8.553 18.253 1.00 87.75 93 GLN A CA 1
ATOM 768 C C . GLN A 1 93 ? -16.133 -7.528 19.290 1.00 87.75 93 GLN A C 1
ATOM 770 O O . GLN A 1 93 ? -17.145 -7.771 19.940 1.00 87.75 93 GLN A O 1
ATOM 775 N N . PHE A 1 94 ? -15.502 -6.351 19.344 1.00 86.44 94 PHE A N 1
ATOM 776 C CA . PHE A 1 94 ? -15.929 -5.283 20.252 1.00 86.44 94 PHE A CA 1
ATOM 777 C C . PHE A 1 94 ? -17.369 -4.820 20.000 1.00 86.44 94 PHE A C 1
ATOM 779 O O . PHE A 1 94 ? -18.140 -4.691 20.944 1.00 86.44 94 PHE A O 1
ATOM 786 N N . ALA A 1 95 ? -17.776 -4.647 18.738 1.00 85.69 95 ALA A N 1
ATOM 787 C CA . ALA A 1 95 ? -19.153 -4.264 18.415 1.00 85.69 95 ALA A CA 1
ATOM 788 C C . ALA A 1 95 ? -20.186 -5.325 18.849 1.00 85.69 95 ALA A C 1
ATOM 790 O O . ALA A 1 95 ? -21.285 -4.988 19.287 1.00 85.69 95 ALA A O 1
ATOM 791 N N . ASN A 1 96 ? -19.844 -6.612 18.738 1.00 88.38 96 ASN A N 1
ATOM 792 C CA . ASN A 1 96 ? -20.713 -7.700 19.189 1.00 88.38 96 ASN A CA 1
ATOM 793 C C . ASN A 1 96 ? -20.807 -7.764 20.721 1.00 88.38 96 ASN A C 1
ATOM 795 O O . ASN A 1 96 ? -21.880 -8.052 21.250 1.00 88.38 96 ASN A O 1
ATOM 799 N N . GLU A 1 97 ? -19.700 -7.516 21.426 1.00 85.75 97 GLU A N 1
ATOM 800 C CA . GLU A 1 97 ? -19.662 -7.455 22.891 1.00 85.75 97 GLU A CA 1
ATOM 801 C C . GLU A 1 97 ? -20.512 -6.291 23.414 1.00 85.75 97 GLU A C 1
ATOM 803 O O . GLU A 1 97 ? -21.373 -6.511 24.263 1.00 85.75 97 GLU A O 1
ATOM 808 N N . GLU A 1 98 ? -20.373 -5.099 22.829 1.00 84.31 98 GLU A N 1
ATOM 809 C CA . GLU A 1 98 ? -21.196 -3.926 23.160 1.00 84.31 98 GLU A CA 1
ATOM 810 C C . GLU A 1 98 ? -22.688 -4.190 22.944 1.00 84.31 98 GLU A C 1
ATOM 812 O O . GLU A 1 98 ? -23.500 -3.931 23.830 1.00 84.31 98 GLU A O 1
ATOM 817 N N . ALA A 1 99 ? -23.063 -4.786 21.808 1.00 84.25 99 ALA A N 1
ATOM 818 C CA . ALA A 1 99 ? -24.456 -5.137 21.537 1.00 84.25 99 ALA A CA 1
ATOM 819 C C . ALA A 1 99 ? -25.013 -6.147 22.561 1.00 84.25 99 ALA A C 1
ATOM 821 O O . ALA A 1 99 ? -26.187 -6.082 22.934 1.00 84.25 99 ALA A O 1
ATOM 822 N N . ALA A 1 100 ? -24.185 -7.079 23.041 1.00 86.19 100 ALA A N 1
ATOM 823 C CA . ALA A 1 100 ? -24.576 -8.028 24.079 1.00 86.19 100 ALA A CA 1
ATOM 824 C C . ALA A 1 100 ? -24.692 -7.372 25.468 1.00 86.19 100 ALA A C 1
ATOM 826 O O . ALA A 1 100 ? -25.543 -7.776 26.262 1.00 86.19 100 ALA A O 1
ATOM 827 N N . GLU A 1 101 ? -23.859 -6.379 25.782 1.00 81.88 101 GLU A N 1
ATOM 828 C CA . GLU A 1 101 ? -23.940 -5.595 27.022 1.00 81.88 101 GLU A CA 1
ATOM 829 C C . GLU A 1 101 ? -25.164 -4.672 27.042 1.00 81.88 101 GLU A C 1
ATOM 831 O O . GLU A 1 101 ? -25.860 -4.597 28.059 1.00 81.88 101 GLU A O 1
ATOM 836 N N . GLU A 1 102 ? -25.502 -4.064 25.903 1.00 81.00 102 GLU A N 1
ATOM 837 C CA . GLU A 1 102 ? -26.728 -3.280 25.729 1.00 81.00 102 GLU A CA 1
ATOM 838 C C . GLU A 1 102 ? -27.982 -4.142 25.913 1.00 81.00 102 GLU A C 1
ATOM 840 O O . GLU A 1 102 ? -28.904 -3.750 26.628 1.00 81.00 102 GLU A O 1
ATOM 845 N N . GLN A 1 103 ? -28.001 -5.359 25.353 1.00 80.31 103 GLN A N 1
ATOM 846 C CA . GLN A 1 103 ? -29.093 -6.318 25.575 1.00 80.31 103 GLN A CA 1
ATOM 847 C C . GLN A 1 103 ? -29.241 -6.724 27.048 1.00 80.31 103 GLN A C 1
ATOM 849 O O . GLN A 1 103 ? -30.346 -7.027 27.497 1.00 80.31 103 GLN A O 1
ATOM 854 N N . LYS A 1 104 ? -28.143 -6.717 27.813 1.00 83.31 104 LYS A N 1
ATOM 855 C CA . LYS A 1 104 ? -28.139 -6.974 29.262 1.00 83.31 104 LYS A CA 1
ATOM 856 C C . LYS A 1 104 ? -28.484 -5.732 30.094 1.00 83.31 104 LYS A C 1
ATOM 858 O O . LYS A 1 104 ? -28.621 -5.852 31.309 1.00 83.31 104 LYS A O 1
ATOM 863 N N . GLY A 1 105 ? -28.645 -4.565 29.466 1.00 76.25 105 GLY A N 1
ATOM 864 C CA . GLY A 1 105 ? -29.017 -3.312 30.125 1.00 76.25 105 GLY A CA 1
ATOM 865 C C . GLY A 1 105 ? -27.881 -2.640 30.901 1.00 76.25 105 GLY A C 1
ATOM 866 O O . GLY A 1 105 ? -28.151 -1.853 31.809 1.00 76.25 105 GLY A O 1
ATOM 867 N N . ILE A 1 106 ? -26.619 -2.945 30.583 1.00 72.50 106 ILE A N 1
ATOM 868 C CA . ILE A 1 106 ? -25.464 -2.289 31.207 1.00 72.50 106 ILE A CA 1
ATOM 869 C C . ILE A 1 106 ? -25.326 -0.887 30.600 1.00 72.50 106 ILE A C 1
ATOM 871 O O . ILE A 1 106 ? -25.182 -0.730 29.392 1.00 72.50 106 ILE A O 1
ATOM 875 N N . LEU A 1 107 ? -25.396 0.148 31.439 1.00 65.31 107 LEU A N 1
ATOM 876 C CA . LEU A 1 107 ? -25.285 1.537 30.995 1.00 65.31 107 LEU A CA 1
ATOM 877 C C . LEU A 1 107 ? -23.815 1.959 30.902 1.00 65.31 107 LEU A C 1
ATOM 879 O O . LEU A 1 107 ? -23.066 1.865 31.876 1.00 65.31 107 LEU A O 1
ATOM 883 N N . HIS A 1 108 ? -23.419 2.490 29.747 1.00 66.94 108 HIS A N 1
ATOM 884 C CA . HIS A 1 108 ? -22.114 3.119 29.573 1.00 66.94 108 HIS A CA 1
ATOM 885 C C . HIS A 1 108 ? -22.003 4.405 30.413 1.00 66.94 108 HIS A C 1
ATOM 887 O O . HIS A 1 108 ? -22.935 5.205 30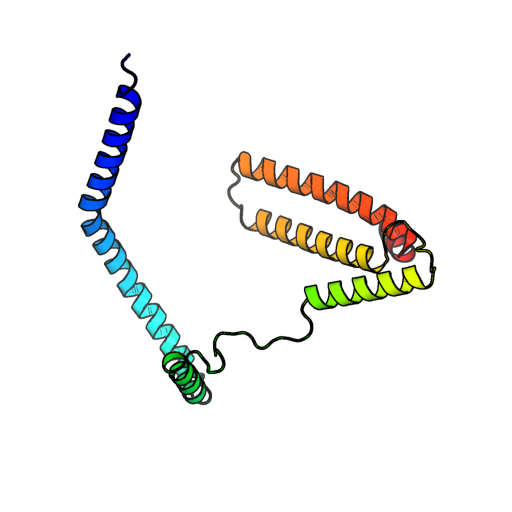.486 1.00 66.94 108 HIS A O 1
ATOM 893 N N . ILE A 1 109 ? -20.827 4.639 31.009 1.00 70.31 109 ILE A N 1
ATOM 894 C CA . ILE A 1 109 ? -20.525 5.834 31.827 1.00 70.31 109 ILE A CA 1
ATOM 895 C C . ILE A 1 109 ? -20.598 7.129 30.990 1.00 70.31 109 ILE A C 1
ATOM 897 O O . ILE A 1 109 ? -20.878 8.207 31.513 1.00 70.31 109 ILE A O 1
ATOM 901 N N . HIS A 1 110 ? -20.355 7.031 29.682 1.00 76.38 110 HIS A N 1
ATOM 902 C CA . HIS A 1 110 ? -20.394 8.132 28.726 1.00 76.38 110 HIS A CA 1
ATOM 903 C C . HIS A 1 110 ? -21.046 7.670 27.414 1.00 76.38 110 HIS A C 1
ATOM 905 O O . HIS A 1 110 ? -21.090 6.480 27.118 1.00 76.38 110 HIS A O 1
ATOM 911 N N . ASN A 1 111 ? -21.483 8.618 26.579 1.00 74.88 111 ASN A N 1
ATOM 912 C CA . ASN A 1 111 ? -22.087 8.368 25.258 1.00 74.88 111 ASN A CA 1
ATOM 913 C C . ASN A 1 111 ? -21.134 7.705 24.231 1.00 74.88 111 ASN A C 1
ATOM 915 O O . ASN A 1 111 ? -21.492 7.503 23.079 1.00 74.88 111 ASN A O 1
ATOM 919 N N . VAL A 1 112 ? -19.885 7.432 24.609 1.00 79.19 112 VAL A N 1
ATOM 920 C CA . VAL A 1 112 ? -18.876 6.794 23.755 1.00 79.19 112 VAL A CA 1
ATOM 921 C C . VAL A 1 112 ? -18.427 5.554 24.496 1.00 79.19 112 VAL A C 1
ATOM 923 O O . VAL A 1 112 ? -17.916 5.704 25.594 1.00 79.19 112 VAL A O 1
ATOM 926 N N . SER A 1 113 ? -18.600 4.367 23.922 1.00 82.62 113 SER A N 1
ATOM 927 C CA . SER A 1 113 ? -18.142 3.123 24.546 1.00 82.62 113 SER A CA 1
ATOM 928 C C . SER A 1 113 ? -16.619 3.134 24.813 1.00 82.62 113 SER A C 1
ATOM 930 O O . SER A 1 113 ? -15.870 3.753 24.045 1.00 82.62 113 SER A O 1
ATOM 932 N N . PRO A 1 114 ? -16.124 2.429 25.854 1.00 83.56 114 PRO A N 1
ATOM 933 C CA . PRO A 1 114 ? -14.693 2.203 26.059 1.00 83.56 114 PRO A CA 1
ATOM 934 C C . PRO A 1 114 ? -13.939 1.723 24.810 1.00 83.56 114 PRO A C 1
ATOM 936 O O . PRO A 1 114 ? -12.833 2.203 24.551 1.00 83.56 114 PRO A O 1
ATOM 939 N N . SER A 1 115 ? -14.518 0.819 24.007 1.00 84.62 115 SER A N 1
ATOM 940 C CA . SER A 1 115 ? -13.840 0.311 22.804 1.00 84.62 115 SER A CA 1
ATOM 941 C C . SER A 1 115 ? -13.721 1.405 21.733 1.00 84.62 115 SER A C 1
ATOM 943 O O . SER A 1 115 ? -12.649 1.620 21.160 1.00 84.62 115 SER A O 1
ATOM 945 N N . ALA A 1 116 ? -14.789 2.187 21.546 1.00 84.56 116 ALA A N 1
ATOM 946 C CA . ALA A 1 116 ? -14.819 3.331 20.644 1.00 84.56 116 ALA A CA 1
ATOM 947 C C . ALA A 1 116 ? -13.835 4.431 21.077 1.00 84.56 116 ALA A C 1
ATOM 949 O O . ALA A 1 116 ? -13.231 5.085 20.226 1.00 84.56 116 ALA A O 1
ATOM 950 N N . PHE A 1 117 ? -13.622 4.612 22.385 1.00 88.06 117 PHE A N 1
ATOM 951 C CA . PHE A 1 117 ? -12.596 5.510 22.910 1.00 88.06 117 PHE A CA 1
ATOM 952 C C . PHE A 1 117 ? -11.179 5.045 22.537 1.00 88.06 117 PHE A C 1
ATOM 954 O O . PHE A 1 117 ? -10.395 5.849 22.033 1.00 88.06 117 PHE A O 1
ATOM 961 N N . ILE A 1 118 ? -10.857 3.759 22.713 1.00 88.50 118 ILE A N 1
ATOM 962 C CA . ILE A 1 118 ? -9.543 3.209 22.337 1.00 88.50 118 ILE A CA 1
ATOM 963 C C . ILE A 1 118 ? -9.310 3.346 20.826 1.00 88.50 118 ILE A C 1
ATOM 965 O O . ILE A 1 118 ? -8.251 3.818 20.408 1.00 88.50 118 ILE A O 1
ATOM 969 N N . LEU A 1 119 ? -10.311 3.013 20.003 1.00 87.69 119 LEU A N 1
ATOM 970 C CA . LEU A 1 119 ? -10.237 3.163 18.545 1.00 87.69 119 LEU A CA 1
ATOM 971 C C . LEU A 1 119 ? -10.015 4.621 18.127 1.00 87.69 119 LEU A C 1
ATOM 973 O O . LEU A 1 119 ? -9.148 4.898 17.300 1.00 87.69 119 LEU A O 1
ATOM 977 N N . ALA A 1 120 ? -10.735 5.564 18.741 1.00 88.50 120 ALA A N 1
ATOM 978 C CA . ALA A 1 120 ? -10.543 6.989 18.485 1.00 88.50 120 ALA A CA 1
ATOM 979 C C . ALA A 1 120 ? -9.126 7.469 18.857 1.00 88.50 120 ALA A C 1
ATOM 981 O O . ALA A 1 120 ? -8.591 8.365 18.200 1.00 88.50 120 ALA A O 1
ATOM 982 N N . GLY A 1 121 ? -8.510 6.873 19.884 1.00 91.12 121 GLY A N 1
ATOM 983 C CA . GLY A 1 121 ? -7.118 7.125 20.263 1.00 91.12 121 GLY A CA 1
ATOM 984 C C . GLY A 1 121 ? -6.121 6.634 19.210 1.00 91.12 121 GLY A C 1
ATOM 985 O O . GLY A 1 121 ? -5.258 7.400 18.782 1.00 91.12 121 GLY A O 1
ATOM 986 N N . LEU A 1 122 ? -6.285 5.397 18.731 1.00 90.75 122 LEU A N 1
ATOM 987 C CA . LEU A 1 122 ? -5.439 4.822 17.675 1.00 90.75 122 LEU A CA 1
ATOM 988 C C . LEU A 1 122 ? -5.547 5.607 16.359 1.00 90.75 122 LEU A C 1
ATOM 990 O O . LEU A 1 122 ? -4.533 5.942 15.743 1.00 90.75 122 LEU A O 1
ATOM 994 N N . ASP A 1 123 ? -6.764 5.980 15.958 1.00 89.62 123 ASP A N 1
ATOM 995 C CA . ASP A 1 123 ? -6.991 6.809 14.771 1.00 89.62 123 ASP A CA 1
ATOM 996 C C . ASP A 1 123 ? -6.311 8.186 14.903 1.00 89.62 123 ASP A C 1
ATOM 998 O O . ASP A 1 123 ? -5.805 8.743 13.919 1.00 89.62 123 ASP A O 1
ATOM 1002 N N . LEU A 1 124 ? -6.270 8.750 16.117 1.00 92.50 124 LEU A N 1
ATOM 1003 C CA . LEU A 1 124 ? -5.573 10.005 16.393 1.00 92.50 124 LEU A CA 1
ATOM 1004 C C . LEU A 1 124 ? -4.058 9.876 16.229 1.00 92.50 124 LEU A C 1
ATOM 1006 O O . LEU A 1 124 ? -3.446 10.740 15.590 1.00 92.50 124 LEU A O 1
ATOM 1010 N N . GLU A 1 125 ? -3.456 8.818 16.768 1.00 92.94 125 GLU A N 1
ATOM 1011 C CA . GLU A 1 125 ? -2.024 8.543 16.613 1.00 92.94 125 GLU A CA 1
ATOM 1012 C C . GLU A 1 125 ? -1.641 8.337 15.143 1.00 92.94 125 GLU A C 1
ATOM 1014 O O . GLU A 1 125 ? -0.665 8.924 14.659 1.00 92.94 125 GLU A O 1
ATOM 1019 N N . GLU A 1 126 ? -2.446 7.592 14.385 1.00 92.00 126 GLU A N 1
ATOM 1020 C CA . GLU A 1 126 ? -2.200 7.387 12.958 1.00 92.00 126 GLU A CA 1
ATOM 1021 C C . GLU A 1 126 ? -2.311 8.711 12.180 1.00 92.00 126 GLU A C 1
ATOM 1023 O O . GLU A 1 126 ? -1.463 9.023 11.336 1.00 92.00 126 GLU A O 1
ATOM 1028 N N . GLN A 1 127 ? -3.281 9.578 12.501 1.00 91.38 127 GLN A N 1
ATOM 1029 C CA . GLN A 1 127 ? -3.348 10.918 11.904 1.00 91.38 127 GLN A CA 1
ATOM 1030 C C . GLN A 1 127 ? -2.110 11.769 12.222 1.00 91.38 127 GLN A C 1
ATOM 1032 O O . GLN A 1 127 ? -1.591 12.444 11.323 1.00 91.38 127 GLN A O 1
ATOM 1037 N N . GLN A 1 128 ? -1.604 11.727 13.459 1.00 92.62 128 GLN A N 1
ATOM 1038 C CA . GLN A 1 128 ? -0.362 12.410 13.840 1.00 92.62 128 GLN A CA 1
ATOM 1039 C C . GLN A 1 128 ? 0.826 11.902 13.021 1.00 92.62 128 GLN A C 1
ATOM 1041 O O . GLN A 1 128 ? 1.569 12.701 12.436 1.00 92.62 128 GLN A O 1
ATOM 1046 N N . ARG A 1 129 ? 0.978 10.577 12.923 1.00 93.50 129 ARG A N 1
ATOM 1047 C CA . ARG A 1 129 ? 2.049 9.928 12.164 1.00 93.50 129 ARG A CA 1
ATOM 1048 C C . ARG A 1 129 ? 2.008 10.323 10.691 1.00 93.50 129 ARG A C 1
ATOM 1050 O O . ARG A 1 129 ? 3.028 10.748 10.145 1.00 93.50 129 ARG A O 1
ATOM 1057 N N . ARG A 1 130 ? 0.835 10.274 10.054 1.00 90.56 130 ARG A N 1
ATOM 1058 C CA . ARG A 1 130 ? 0.666 10.660 8.642 1.00 90.56 130 ARG A CA 1
ATOM 1059 C C . ARG A 1 130 ? 1.027 12.120 8.396 1.00 90.56 130 ARG A C 1
ATOM 1061 O O . ARG A 1 130 ? 1.698 12.418 7.406 1.00 90.56 130 ARG A O 1
ATOM 1068 N N . ILE A 1 131 ? 0.627 13.034 9.284 1.00 90.31 131 ILE A N 1
ATOM 1069 C CA . ILE A 1 131 ? 1.005 14.453 9.180 1.00 90.31 131 ILE A CA 1
ATOM 1070 C C . ILE A 1 131 ? 2.523 14.611 9.318 1.00 90.31 131 ILE A C 1
ATOM 1072 O O . ILE A 1 131 ? 3.123 15.328 8.519 1.00 90.31 131 ILE A O 1
ATOM 1076 N N . LYS A 1 132 ? 3.159 13.916 10.270 1.00 91.38 132 LYS A N 1
ATOM 1077 C CA . LYS A 1 132 ? 4.617 13.951 10.467 1.00 91.38 132 LYS A CA 1
ATOM 1078 C C . LYS A 1 132 ? 5.375 13.481 9.222 1.00 91.38 132 LYS A C 1
ATOM 1080 O O . LYS A 1 132 ? 6.268 14.188 8.764 1.00 91.38 132 LYS A O 1
ATOM 1085 N N . VAL A 1 133 ? 4.979 12.348 8.640 1.00 90.56 133 VAL A N 1
ATOM 1086 C CA . VAL A 1 133 ? 5.576 11.826 7.396 1.00 90.56 133 VAL A CA 1
ATOM 1087 C C . VAL A 1 133 ? 5.361 12.799 6.236 1.00 90.56 133 VAL A C 1
ATOM 1089 O O . VAL A 1 133 ? 6.299 13.100 5.506 1.00 90.56 133 VAL A O 1
ATOM 1092 N N . THR A 1 134 ? 4.152 13.353 6.097 1.00 86.94 134 THR A N 1
ATOM 1093 C CA . THR A 1 134 ? 3.839 14.335 5.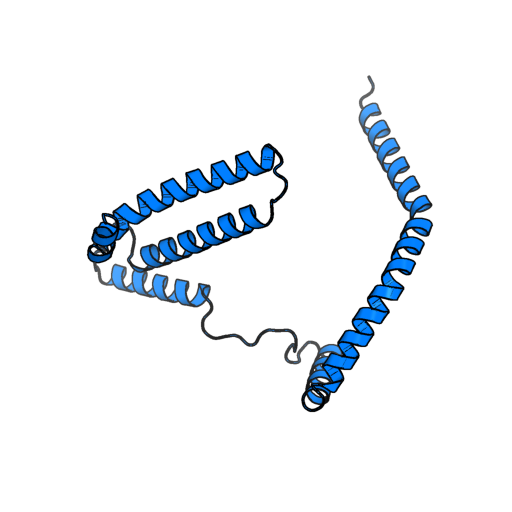043 1.00 86.94 134 THR A CA 1
ATOM 1094 C C . THR A 1 134 ? 4.765 15.552 5.137 1.00 86.94 134 THR A C 1
ATOM 1096 O O . THR A 1 134 ? 5.359 15.956 4.143 1.00 86.94 134 THR A O 1
ATOM 1099 N N . VAL A 1 135 ? 4.951 16.101 6.340 1.00 86.75 135 VAL A N 1
ATOM 1100 C CA . VAL A 1 135 ? 5.849 17.244 6.578 1.00 86.75 135 VAL A CA 1
ATOM 1101 C C . VAL A 1 135 ? 7.307 16.897 6.259 1.00 86.75 135 VAL A C 1
ATOM 1103 O O . VAL A 1 135 ? 8.014 17.719 5.694 1.00 86.75 135 VAL A O 1
ATOM 1106 N N . GLN A 1 136 ? 7.763 15.683 6.577 1.00 86.31 136 GLN A N 1
ATOM 1107 C CA . GLN A 1 136 ? 9.131 15.248 6.269 1.00 86.31 136 GLN A CA 1
ATOM 1108 C C . GLN A 1 136 ? 9.390 15.088 4.763 1.00 86.31 136 GLN A C 1
ATOM 1110 O O . GLN A 1 136 ? 10.504 15.346 4.303 1.00 86.31 136 GLN A O 1
ATOM 1115 N N . MET A 1 137 ? 8.378 14.664 4.001 1.00 81.94 137 MET A N 1
ATOM 1116 C CA . MET A 1 137 ? 8.480 14.458 2.552 1.00 81.94 137 MET A CA 1
ATOM 1117 C C . MET A 1 137 ? 8.433 15.778 1.765 1.00 81.94 137 MET A C 1
ATOM 1119 O O . MET A 1 137 ? 9.095 15.907 0.735 1.00 81.94 137 MET A O 1
ATOM 1123 N N . HIS A 1 138 ? 7.699 16.784 2.247 1.00 74.44 138 HIS A N 1
ATOM 1124 C CA . HIS A 1 138 ? 7.598 18.094 1.596 1.00 74.44 138 HIS A CA 1
ATOM 1125 C C . HIS A 1 138 ? 8.717 19.047 2.049 1.00 74.44 138 HIS A C 1
ATOM 1127 O O . HIS A 1 138 ? 8.501 19.935 2.865 1.00 74.44 138 HIS A O 1
ATOM 1133 N N . LYS A 1 139 ? 9.927 18.880 1.493 1.00 63.94 139 LYS A N 1
ATOM 1134 C CA . LYS A 1 139 ? 11.075 19.782 1.749 1.00 63.94 139 LYS A CA 1
ATOM 1135 C C . LYS A 1 139 ? 11.013 21.119 0.990 1.00 63.94 139 LYS A C 1
ATOM 1137 O O . LYS A 1 139 ? 11.641 22.078 1.421 1.00 63.94 139 LYS A O 1
ATOM 1142 N N . ASN A 1 140 ? 10.243 21.190 -0.101 1.00 61.69 140 ASN A N 1
ATOM 1143 C CA . ASN A 1 140 ? 10.063 22.392 -0.923 1.00 61.69 140 ASN A CA 1
ATOM 1144 C C . ASN A 1 140 ? 8.577 22.782 -0.921 1.00 61.69 140 ASN A C 1
ATOM 1146 O O . ASN A 1 140 ? 7.771 22.195 -1.649 1.00 61.69 140 ASN A O 1
ATOM 1150 N N . ASP A 1 141 ? 8.202 23.728 -0.061 1.00 66.25 141 ASP A N 1
ATOM 1151 C CA . ASP A 1 141 ? 6.802 24.069 0.190 1.00 66.25 141 ASP A CA 1
ATOM 1152 C C . ASP A 1 141 ? 6.201 24.926 -0.934 1.00 66.25 141 ASP A C 1
ATOM 1154 O O . ASP A 1 141 ? 6.576 26.074 -1.162 1.00 66.25 141 ASP A O 1
ATOM 1158 N N . THR A 1 142 ? 5.199 24.377 -1.619 1.00 76.94 142 THR A N 1
ATOM 1159 C CA . THR A 1 142 ? 4.248 25.174 -2.407 1.00 76.94 142 THR A CA 1
ATOM 1160 C C . THR A 1 142 ? 3.214 25.778 -1.452 1.00 76.94 142 THR 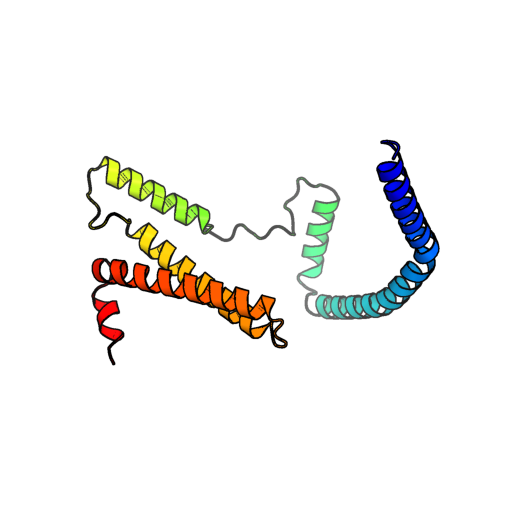A C 1
ATOM 1162 O O . THR A 1 142 ? 2.754 25.083 -0.548 1.00 76.94 142 THR A O 1
ATOM 1165 N N . SER A 1 143 ? 2.770 27.021 -1.670 1.00 78.19 143 SER A N 1
ATOM 1166 C CA . SER A 1 143 ? 1.761 27.702 -0.823 1.00 78.19 143 SER A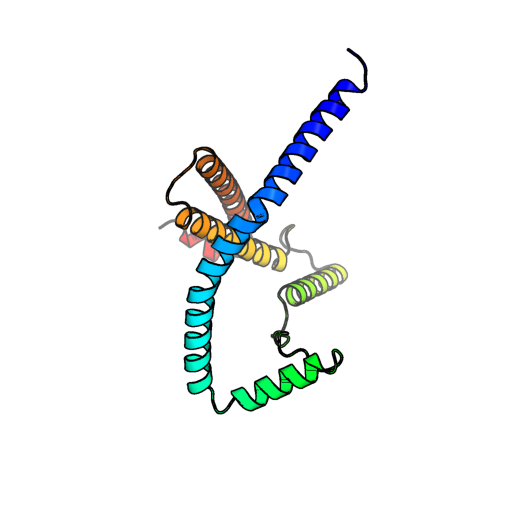 CA 1
ATOM 1167 C C . SER A 1 143 ? 0.479 26.883 -0.590 1.00 78.19 143 SER A C 1
ATOM 1169 O O . SER A 1 143 ? -0.138 26.946 0.471 1.00 78.19 143 SER A O 1
ATOM 1171 N N . LYS A 1 144 ? 0.093 26.060 -1.569 1.00 79.88 144 LYS A N 1
ATOM 1172 C CA . LYS A 1 144 ? -1.020 25.109 -1.456 1.00 79.88 144 LYS A CA 1
ATOM 1173 C C . LYS A 1 144 ? -0.740 23.985 -0.446 1.00 79.88 144 LYS A C 1
ATOM 1175 O O . LYS A 1 144 ? -1.607 23.661 0.359 1.00 79.88 144 LYS A O 1
ATOM 1180 N N . SER A 1 145 ? 0.472 23.426 -0.458 1.00 79.38 145 SER A N 1
ATOM 1181 C CA . SER A 1 145 ? 0.902 22.354 0.453 1.00 79.38 145 SER A CA 1
ATOM 1182 C C . SER A 1 145 ? 0.914 22.827 1.908 1.00 79.38 145 SER A C 1
ATOM 1184 O O . SER A 1 145 ? 0.349 22.170 2.784 1.00 79.38 145 SER A O 1
ATOM 1186 N N . SER A 1 146 ? 1.468 24.016 2.163 1.00 80.88 146 SER A N 1
ATOM 1187 C CA . SER A 1 146 ? 1.523 24.591 3.511 1.00 80.88 146 SER A CA 1
ATOM 1188 C C . SER A 1 146 ? 0.128 24.909 4.070 1.00 80.88 146 SER A C 1
ATOM 1190 O O . SER A 1 146 ? -0.154 24.625 5.241 1.00 80.88 146 SER A O 1
ATOM 1192 N N . ALA A 1 147 ? -0.791 25.404 3.232 1.00 86.12 147 ALA A N 1
ATOM 1193 C CA . ALA A 1 147 ? -2.187 25.616 3.613 1.00 86.12 147 ALA A CA 1
ATOM 1194 C C . ALA A 1 147 ? -2.892 24.296 3.981 1.00 86.12 147 ALA A C 1
ATOM 1196 O O . ALA A 1 147 ? -3.607 24.229 4.985 1.00 86.12 147 ALA A O 1
ATOM 1197 N N . ASP A 1 148 ? -2.667 23.228 3.215 1.00 88.19 148 ASP A N 1
ATOM 1198 C CA . ASP A 1 148 ? -3.280 21.921 3.466 1.00 88.19 148 ASP A CA 1
ATOM 1199 C C . ASP A 1 148 ? -2.726 21.244 4.730 1.00 88.19 148 ASP A C 1
ATOM 1201 O O . ASP A 1 148 ? -3.491 20.673 5.515 1.00 88.19 148 ASP A O 1
ATOM 1205 N N . ILE A 1 149 ? -1.418 21.354 4.988 1.00 88.00 149 ILE A N 1
ATOM 1206 C CA . ILE A 1 149 ? -0.799 20.889 6.240 1.00 88.00 149 ILE A CA 1
ATOM 1207 C C . ILE A 1 149 ? -1.377 21.652 7.437 1.00 88.00 149 ILE A C 1
ATOM 1209 O O . ILE A 1 149 ? -1.725 21.036 8.448 1.00 88.00 149 ILE A O 1
ATOM 1213 N N . THR A 1 150 ? -1.537 22.972 7.320 1.00 88.88 150 THR A N 1
ATOM 1214 C CA . THR A 1 150 ? -2.112 23.807 8.385 1.00 88.88 150 THR A CA 1
ATOM 1215 C C . THR A 1 150 ? -3.542 23.378 8.709 1.00 88.88 150 THR A C 1
ATOM 1217 O O . THR A 1 150 ? -3.850 23.118 9.871 1.00 88.88 150 THR A O 1
ATOM 1220 N N . LYS A 1 151 ? -4.394 23.172 7.694 1.00 90.44 151 LYS A N 1
ATOM 1221 C CA . LYS A 1 151 ? -5.763 22.657 7.887 1.00 90.44 151 LYS A CA 1
ATOM 1222 C C . LYS A 1 151 ? -5.778 21.309 8.612 1.00 90.44 151 LYS A C 1
ATOM 1224 O O . LYS A 1 151 ? -6.561 21.124 9.547 1.00 90.44 151 LYS A O 1
ATOM 1229 N N . LYS A 1 152 ? -4.904 20.375 8.213 1.00 90.06 152 LYS A N 1
ATOM 1230 C CA . LYS A 1 152 ? -4.777 19.055 8.858 1.00 90.06 152 LYS A CA 1
ATOM 1231 C C . LYS A 1 152 ? -4.356 19.182 10.325 1.00 90.06 152 LYS A C 1
ATOM 1233 O O . LYS A 1 152 ? -4.960 18.534 11.175 1.00 90.06 152 LYS A O 1
ATOM 1238 N N . ARG A 1 153 ? -3.393 20.056 10.640 1.00 91.19 153 ARG A N 1
ATOM 1239 C CA . ARG A 1 153 ? -2.954 20.335 12.021 1.00 91.19 153 ARG A CA 1
ATOM 1240 C C . ARG A 1 153 ? -4.063 20.947 12.875 1.00 91.19 153 ARG A C 1
ATOM 1242 O O . ARG A 1 153 ? -4.266 20.506 14.002 1.00 91.19 153 ARG A O 1
ATOM 1249 N N . THR A 1 154 ? -4.818 21.911 12.348 1.00 92.50 154 THR A N 1
ATOM 1250 C CA . THR A 1 154 ? -5.946 22.512 13.078 1.00 92.50 154 THR A CA 1
ATOM 1251 C C . THR A 1 154 ? -7.041 21.485 13.361 1.00 92.50 154 THR A C 1
ATOM 1253 O O . THR A 1 154 ? -7.569 21.449 14.471 1.00 92.50 154 THR A O 1
ATOM 1256 N N . LYS A 1 155 ? -7.368 20.621 12.389 1.00 92.88 155 LYS A N 1
ATOM 1257 C CA . LYS A 1 155 ? -8.326 19.524 12.595 1.00 92.88 155 LYS A CA 1
ATOM 1258 C C . LYS A 1 155 ? -7.842 18.562 13.682 1.00 92.88 155 LYS A C 1
ATOM 1260 O O . LYS A 1 155 ? -8.607 18.256 14.592 1.00 92.88 155 LYS A O 1
ATOM 1265 N N . LEU A 1 156 ? -6.577 18.148 13.608 1.00 92.94 156 LEU A N 1
ATOM 1266 C CA . LEU A 1 156 ? -5.968 17.256 14.589 1.00 92.94 156 LEU A CA 1
ATOM 1267 C C . LEU A 1 156 ? -6.020 17.855 16.000 1.00 92.94 156 LEU A C 1
ATOM 1269 O O . LEU A 1 156 ? -6.490 17.196 16.915 1.00 92.94 156 LEU A O 1
ATOM 1273 N N . SER A 1 157 ? -5.629 19.121 16.164 1.00 91.75 157 SER A N 1
ATOM 1274 C CA . SER A 1 157 ? -5.660 19.811 17.461 1.00 91.75 157 SER A CA 1
ATOM 1275 C C . SER A 1 157 ? -7.065 19.850 18.077 1.00 91.75 157 SER A C 1
ATOM 1277 O O . SER A 1 157 ? -7.223 19.588 19.269 1.00 91.75 157 SER A O 1
ATOM 1279 N N . ARG A 1 158 ? -8.103 20.103 17.265 1.00 91.50 158 ARG A N 1
ATOM 1280 C CA . ARG A 1 158 ? -9.502 20.056 17.727 1.00 91.50 158 ARG A CA 1
ATOM 1281 C C . ARG A 1 158 ? -9.904 18.657 18.188 1.00 91.50 158 ARG A C 1
ATOM 1283 O O . ARG A 1 158 ? -10.565 18.529 19.216 1.00 91.50 158 ARG A O 1
ATOM 1290 N N . TYR A 1 159 ? -9.506 17.622 17.450 1.00 91.38 159 TYR A N 1
ATOM 1291 C CA . TYR A 1 159 ? -9.781 16.245 17.847 1.00 91.38 159 TYR A CA 1
ATOM 1292 C C . TYR A 1 159 ? -9.011 15.829 19.099 1.00 91.38 159 TYR A C 1
ATOM 1294 O O . TYR A 1 159 ? -9.624 15.240 19.981 1.00 91.38 159 TYR A O 1
ATOM 1302 N N . THR A 1 160 ? -7.740 16.208 19.252 1.00 91.62 160 THR A N 1
ATOM 1303 C CA . THR A 1 160 ? -6.984 15.980 20.494 1.00 91.62 160 THR A CA 1
ATOM 1304 C C . THR A 1 160 ? -7.675 16.637 21.687 1.00 91.62 160 THR A C 1
ATOM 1306 O O . THR A 1 160 ? -7.882 15.987 22.704 1.00 91.62 160 THR A O 1
ATOM 1309 N N . ALA A 1 161 ? -8.122 17.890 21.558 1.00 90.12 161 ALA A N 1
ATOM 1310 C CA . ALA A 1 161 ? -8.832 18.576 22.637 1.00 90.12 161 ALA A CA 1
ATOM 1311 C C . ALA A 1 161 ? -10.156 17.884 23.013 1.00 90.12 161 ALA A C 1
ATOM 1313 O O . ALA A 1 161 ? -10.512 17.825 24.188 1.00 90.12 161 ALA A O 1
ATOM 1314 N N . CYS A 1 162 ? -10.895 17.359 22.030 1.00 87.94 162 CYS A N 1
ATOM 1315 C CA . CYS A 1 162 ? -12.112 16.588 22.282 1.00 87.94 162 CYS A CA 1
ATOM 1316 C C . CYS A 1 162 ? -11.801 15.244 22.956 1.00 87.94 162 CYS A C 1
ATOM 1318 O O . CYS A 1 162 ? -12.455 14.890 23.934 1.00 87.94 162 CYS A O 1
ATOM 1320 N N . PHE A 1 163 ? -10.765 14.548 22.489 1.00 89.81 163 PHE A N 1
ATOM 1321 C CA . PHE A 1 163 ? -10.306 13.285 23.054 1.00 89.81 163 PHE A CA 1
ATOM 1322 C C . PHE A 1 163 ? -9.858 13.436 24.510 1.00 89.81 163 PHE A C 1
ATOM 1324 O O . PHE A 1 163 ? -10.292 12.656 25.348 1.00 89.81 163 PHE A O 1
ATOM 1331 N N . CYS A 1 164 ? -9.101 14.485 24.853 1.00 88.31 164 CYS A N 1
ATOM 1332 C CA . CYS A 1 164 ? -8.674 14.738 26.233 1.00 88.31 164 CYS A CA 1
ATOM 1333 C C . CYS A 1 164 ? -9.852 14.922 27.209 1.00 88.31 164 CYS A C 1
ATOM 1335 O O . CYS A 1 164 ? -9.740 14.548 28.374 1.00 88.31 164 CYS A O 1
ATOM 1337 N N . LYS A 1 165 ? -10.998 15.455 26.753 1.00 87.81 165 LYS A N 1
ATOM 1338 C CA . LYS A 1 165 ? -12.210 15.557 27.592 1.00 87.81 165 LYS A CA 1
ATOM 1339 C C . LYS A 1 165 ? -12.784 14.182 27.927 1.00 87.81 165 LYS A C 1
ATOM 1341 O O . LYS A 1 165 ? -13.192 13.955 29.058 1.00 87.81 165 LYS A O 1
ATOM 1346 N N . ILE A 1 166 ? -12.798 13.277 26.951 1.00 86.94 166 ILE A N 1
ATOM 1347 C CA . ILE A 1 166 ? -13.278 11.900 27.123 1.00 86.94 166 ILE A CA 1
ATOM 1348 C C . ILE A 1 166 ? -12.254 11.084 27.932 1.00 86.94 166 ILE A C 1
ATOM 1350 O O . ILE A 1 166 ? -12.624 10.302 28.805 1.00 86.94 166 ILE A O 1
ATOM 1354 N N . GLN A 1 167 ? -10.961 11.332 27.717 1.00 88.00 167 GLN A N 1
ATOM 1355 C CA . GLN A 1 167 ? -9.863 10.718 28.461 1.00 88.00 167 GLN A CA 1
ATOM 1356 C C . GLN A 1 167 ? -9.939 11.026 29.961 1.00 88.00 167 GLN A C 1
ATOM 1358 O O . GLN A 1 167 ? -9.622 10.154 30.760 1.00 88.00 167 GLN A O 1
ATOM 1363 N N . ALA A 1 168 ? -10.416 12.207 30.365 1.00 86.38 168 ALA A N 1
ATOM 1364 C CA . ALA A 1 168 ? -10.615 12.530 31.780 1.00 86.38 168 ALA A CA 1
ATOM 1365 C C . ALA A 1 168 ? -11.653 11.626 32.475 1.00 86.38 168 ALA A C 1
ATOM 1367 O O . ALA A 1 168 ? -11.599 11.469 33.692 1.00 86.38 168 ALA A O 1
ATOM 1368 N N . ILE A 1 169 ? -12.571 11.023 31.712 1.00 85.00 169 ILE A N 1
ATOM 1369 C CA . ILE A 1 169 ? -13.612 10.118 32.216 1.00 85.00 169 ILE A CA 1
ATOM 1370 C C . ILE A 1 169 ? -13.082 8.680 32.273 1.00 85.00 169 ILE A C 1
ATOM 1372 O O . ILE A 1 169 ? -13.194 8.025 33.305 1.00 85.00 169 ILE A O 1
ATOM 1376 N N . TYR A 1 170 ? -12.476 8.197 31.182 1.00 84.56 170 TYR A N 1
ATOM 1377 C CA . TYR A 1 170 ? -12.011 6.805 31.074 1.00 84.56 170 TYR A CA 1
ATOM 1378 C C . TYR A 1 170 ? -10.616 6.553 31.664 1.00 84.56 170 TYR A C 1
ATOM 1380 O O . TYR A 1 170 ? -10.328 5.449 32.116 1.00 84.56 170 TYR A O 1
ATOM 1388 N N . MET A 1 171 ? -9.733 7.555 31.661 1.00 85.81 171 MET A N 1
ATOM 1389 C CA . MET A 1 171 ? -8.332 7.456 32.096 1.00 85.81 171 MET A CA 1
ATOM 1390 C C . MET A 1 171 ? -7.889 8.694 32.906 1.00 85.81 171 MET A C 1
ATOM 1392 O O . MET A 1 171 ? -6.938 9.385 32.521 1.00 85.81 171 MET A O 1
ATOM 1396 N N . PRO A 1 172 ? -8.519 8.980 34.060 1.00 81.00 172 PRO A N 1
ATOM 1397 C CA . PRO A 1 172 ? -8.248 10.189 34.844 1.00 81.00 172 PRO A CA 1
ATOM 1398 C C . PRO A 1 172 ? -6.783 10.314 35.298 1.00 81.00 172 PRO A C 1
ATOM 1400 O O . PRO A 1 172 ? -6.242 11.418 35.340 1.00 81.00 172 PRO A O 1
ATOM 1403 N N . GLY A 1 173 ? -6.098 9.194 35.565 1.00 80.75 173 GLY A N 1
ATOM 1404 C CA . GLY A 1 173 ? -4.677 9.188 35.942 1.00 80.75 173 GLY A CA 1
ATOM 1405 C C . GLY A 1 173 ? -3.724 9.666 34.838 1.00 80.75 173 GLY A C 1
ATOM 1406 O O . GLY A 1 173 ? -2.649 10.178 35.138 1.00 80.75 173 GLY A O 1
ATOM 1407 N N . ALA A 1 174 ? -4.123 9.565 33.566 1.00 75.69 174 ALA A N 1
ATOM 1408 C CA . ALA A 1 174 ? -3.314 10.015 32.433 1.00 75.69 174 ALA A CA 1
ATOM 1409 C C . ALA A 1 174 ? -3.420 11.534 32.193 1.00 75.69 174 ALA A C 1
ATOM 1411 O O . ALA A 1 174 ? -2.505 12.139 31.639 1.00 75.69 174 ALA A O 1
ATOM 1412 N N . CYS A 1 175 ? -4.504 12.174 32.644 1.00 64.00 175 CYS A N 1
ATOM 1413 C CA . CYS A 1 175 ? -4.717 13.614 32.472 1.00 64.00 175 CYS A CA 1
ATOM 1414 C C . CYS A 1 175 ? -3.850 14.475 33.408 1.00 64.00 175 CYS A C 1
ATOM 1416 O O . CYS A 1 175 ? -3.577 15.632 33.098 1.00 64.00 175 CYS A O 1
ATOM 1418 N N . VAL A 1 176 ? -3.377 13.917 34.527 1.00 54.25 176 VAL A N 1
ATOM 1419 C CA . VAL A 1 176 ? -2.575 14.638 35.536 1.00 54.25 176 VAL A CA 1
ATOM 1420 C C . VAL A 1 176 ? -1.114 14.841 35.090 1.00 54.25 176 VAL A C 1
ATOM 1422 O O . VAL A 1 176 ? -0.420 15.713 35.607 1.00 54.25 176 VAL A O 1
ATOM 1425 N N . ALA A 1 177 ? -0.638 14.097 34.087 1.00 48.19 177 ALA A N 1
ATOM 1426 C CA . ALA A 1 177 ? 0.755 14.147 33.631 1.00 48.19 177 ALA A CA 1
ATOM 1427 C C . ALA A 1 177 ? 1.077 15.284 32.635 1.00 48.19 177 ALA A C 1
ATOM 1429 O O . ALA A 1 177 ? 2.242 15.487 32.313 1.00 48.19 177 ALA A O 1
ATOM 1430 N N . GLY A 1 178 ? 0.081 16.043 32.160 1.00 44.72 178 GLY A N 1
ATOM 1431 C CA . GLY A 1 178 ? 0.278 17.163 31.222 1.00 44.72 178 GLY A CA 1
ATOM 1432 C C . GLY A 1 178 ? 0.598 18.520 31.868 1.00 44.72 178 GLY A C 1
ATOM 1433 O O . GLY A 1 178 ? 0.661 19.518 31.157 1.00 44.72 178 GLY A O 1
ATOM 1434 N N . ALA A 1 179 ? 0.749 18.575 33.197 1.00 33.50 179 ALA A N 1
ATOM 1435 C CA . ALA A 1 179 ? 0.952 19.803 33.977 1.00 33.50 179 ALA A CA 1
ATOM 1436 C C . ALA A 1 179 ? 2.326 19.872 34.681 1.00 33.50 179 ALA A C 1
ATOM 1438 O O . ALA A 1 179 ? 2.440 20.470 35.752 1.00 33.50 179 ALA A O 1
ATOM 1439 N N . ARG A 1 180 ? 3.363 19.250 34.108 1.00 31.09 180 ARG A N 1
ATOM 1440 C CA . ARG A 1 180 ? 4.761 19.418 34.536 1.00 31.09 180 ARG A CA 1
ATOM 1441 C C . ARG A 1 180 ? 5.638 19.828 33.368 1.00 31.09 180 ARG A C 1
ATOM 1443 O O . ARG A 1 180 ? 5.455 19.240 32.281 1.00 31.09 180 ARG A O 1
#

Secondary structure (DSSP, 8-state):
--TTHHHHHHHHHHHHHHHHHHHHHHHHHHHHHHHHHHHHHHHHHHHHHHHHTTTTTHHHHHHHHHHHHH-TTS--TTSPP--SS-HHHHHHHHHHHHHHHHHTTPPPSSSS-HHHHHHHHHHHHHHHHHHHHHHHH--S--HHHHHHHHHHHHHHHHHHHHHHHHHHHH-HHHHGGG--

Radius of gyration: 28.73 Å; chains: 1; bounding box: 52×56×71 Å

Sequence (180 aa):
MEPGSRHDTLDDHWSHWNWQKLVGLGMLLKKRLLNAIPERNYQKEAFQTFTEHQLENVPAWKAMVKAFECDATQPNPYELPKSGLTEHDVRRQFANEEAAEEQKGILHIHNVSPSAFILAGLDLEEQQRRIKVTVQMHKNDTSKSSADITKKRTKLSRYTACFCKIQAIYMPGACVAGAR